Protein AF-A0A2M8BR43-F1 (afdb_monomer_lite)

Secondary structure (DSSP, 8-state):
--S---PPPPSSS-EEEEE---TT----TT---EEEE--

pLDDT: mean 87.56, std 9.26, range [54.91, 95.06]

Foldseek 3Di:
DPPDDDDDDDPDDFDFPFAPDDPPDDDDPPDDGTDTDHD

Sequence (39 aa):
AMKMEHTIAAPIDGVVEELLYAPGDQVVEGAELLKLVVQ

Radius of gyration: 11.63 Å; chains: 1; bounding box: 31×18×23 Å

Structure (mmCIF, N/CA/C/O backbone):
data_AF-A0A2M8BR43-F1
#
_entry.id   AF-A0A2M8BR43-F1
#
loop_
_atom_site.group_PDB
_atom_site.id
_atom_site.type_symbol
_atom_site.label_atom_id
_atom_site.label_alt_id
_atom_site.label_comp_id
_atom_site.label_asym_id
_atom_site.label_entity_id
_atom_site.label_seq_id
_atom_site.pdbx_PDB_ins_code
_atom_site.Cartn_x
_atom_site.Cartn_y
_atom_site.Cartn_z
_atom_site.occupancy
_atom_site.B_iso_or_equiv
_atom_site.auth_seq_id
_atom_site.auth_comp_id
_atom_site.auth_asym_id
_atom_site.auth_atom_id
_atom_site.pdbx_PDB_model_num
ATOM 1 N N . ALA A 1 1 ? 15.134 2.077 -8.844 1.00 54.91 1 ALA A N 1
ATOM 2 C CA . ALA A 1 1 ? 15.720 1.779 -7.520 1.00 54.91 1 ALA A CA 1
ATOM 3 C C . ALA A 1 1 ? 17.010 0.976 -7.695 1.00 54.91 1 ALA A C 1
ATOM 5 O O . ALA A 1 1 ? 17.026 0.017 -8.460 1.00 54.91 1 ALA A O 1
ATOM 6 N N . MET A 1 2 ? 18.108 1.381 -7.053 1.00 58.81 2 MET A N 1
ATOM 7 C CA . MET A 1 2 ? 19.378 0.645 -7.082 1.00 58.81 2 MET A CA 1
ATOM 8 C C . MET A 1 2 ? 19.312 -0.531 -6.095 1.00 58.81 2 MET A C 1
ATOM 10 O O . MET A 1 2 ? 19.531 -0.312 -4.916 1.00 58.81 2 MET A O 1
ATOM 14 N N . LYS A 1 3 ? 18.996 -1.749 -6.570 1.00 69.94 3 LYS A N 1
ATOM 15 C CA . LYS A 1 3 ? 19.150 -3.063 -5.884 1.00 69.94 3 LYS A CA 1
ATOM 16 C C . LYS A 1 3 ? 18.774 -3.149 -4.386 1.00 69.94 3 LYS A C 1
ATOM 18 O O . LYS A 1 3 ? 19.301 -4.003 -3.681 1.00 69.94 3 LYS A O 1
ATOM 23 N N . MET A 1 4 ? 17.882 -2.291 -3.906 1.00 75.31 4 MET A N 1
ATOM 24 C CA . MET A 1 4 ? 17.482 -2.222 -2.504 1.00 75.31 4 M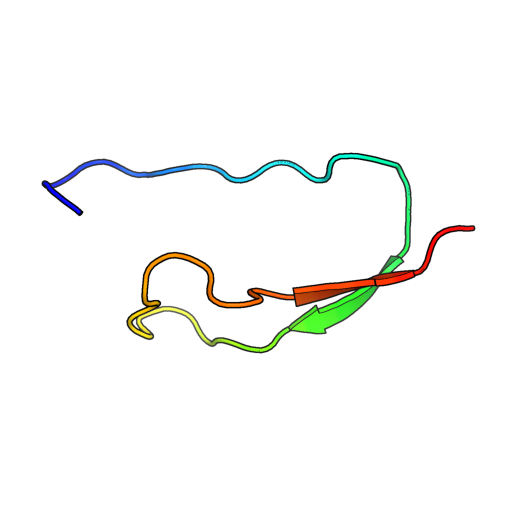ET A CA 1
ATOM 25 C C . MET A 1 4 ? 15.964 -2.281 -2.410 1.00 75.31 4 MET A C 1
ATOM 27 O O . MET A 1 4 ? 15.260 -1.635 -3.189 1.00 75.31 4 MET A O 1
ATOM 31 N N . GLU A 1 5 ? 15.480 -3.092 -1.476 1.00 81.25 5 GLU A N 1
ATOM 32 C CA . GLU A 1 5 ? 14.065 -3.207 -1.148 1.00 81.25 5 GLU A CA 1
ATOM 33 C C . GLU A 1 5 ? 13.669 -2.024 -0.259 1.00 81.25 5 GLU A C 1
ATOM 35 O O . GLU A 1 5 ? 14.315 -1.745 0.752 1.00 81.25 5 GLU A O 1
ATOM 40 N N . HIS A 1 6 ? 12.617 -1.308 -0.652 1.00 83.06 6 HIS A N 1
ATOM 41 C CA . HIS A 1 6 ? 12.071 -0.195 0.116 1.00 83.06 6 HIS A CA 1
ATOM 42 C C . HIS A 1 6 ? 10.720 -0.609 0.695 1.00 83.06 6 HIS A C 1
ATOM 44 O O . HIS A 1 6 ? 9.730 -0.699 -0.028 1.00 83.06 6 HIS A O 1
ATOM 50 N N . THR A 1 7 ? 10.679 -0.857 2.002 1.00 87.19 7 THR A N 1
ATOM 51 C CA . THR A 1 7 ? 9.427 -1.123 2.717 1.00 87.19 7 THR A CA 1
ATOM 52 C C . THR A 1 7 ? 8.716 0.194 3.003 1.00 87.19 7 THR A C 1
ATOM 54 O O . THR A 1 7 ? 9.264 1.061 3.684 1.00 87.19 7 THR A O 1
ATOM 57 N N . ILE A 1 8 ? 7.490 0.340 2.505 1.00 88.44 8 ILE A N 1
ATOM 58 C CA . ILE A 1 8 ? 6.625 1.490 2.786 1.00 88.44 8 ILE A CA 1
ATOM 59 C C . ILE A 1 8 ? 5.640 1.073 3.875 1.00 88.44 8 ILE A C 1
ATOM 61 O O . ILE A 1 8 ? 4.890 0.114 3.704 1.00 88.44 8 ILE A O 1
ATOM 65 N N . ALA A 1 9 ? 5.670 1.774 5.005 1.00 90.88 9 ALA A N 1
ATOM 66 C CA . ALA A 1 9 ? 4.743 1.553 6.108 1.00 90.88 9 ALA A CA 1
ATOM 67 C C . ALA A 1 9 ? 3.526 2.475 5.979 1.00 90.88 9 ALA A C 1
ATOM 69 O O . ALA A 1 9 ? 3.642 3.604 5.496 1.00 90.88 9 ALA A O 1
ATOM 70 N N . ALA A 1 10 ? 2.366 2.004 6.438 1.00 91.44 10 ALA A N 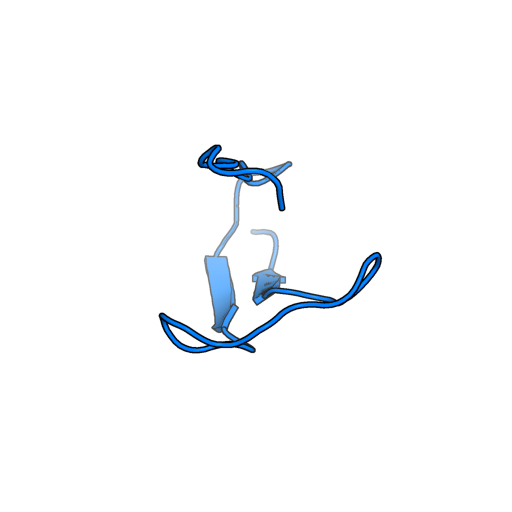1
ATOM 71 C CA . ALA A 1 10 ? 1.188 2.852 6.548 1.00 91.44 10 ALA A CA 1
ATOM 72 C C . ALA A 1 10 ? 1.445 3.968 7.582 1.00 91.44 10 ALA A C 1
ATOM 74 O O . ALA A 1 10 ? 2.006 3.691 8.644 1.00 91.44 10 ALA A O 1
ATOM 75 N N . PRO A 1 11 ? 1.050 5.221 7.299 1.00 90.25 11 PRO A N 1
ATOM 76 C CA . PRO A 1 11 ? 1.248 6.324 8.237 1.00 90.25 11 PRO A CA 1
ATOM 77 C C . PRO A 1 11 ? 0.295 6.264 9.440 1.00 90.25 11 PRO A C 1
ATOM 79 O O . PRO A 1 11 ? 0.569 6.896 10.457 1.00 90.25 11 PRO A O 1
ATOM 82 N N . ILE A 1 12 ? -0.822 5.542 9.311 1.00 92.12 12 ILE A N 1
ATOM 83 C CA . ILE A 1 12 ? -1.917 5.442 10.281 1.00 92.12 12 ILE A CA 1
ATOM 84 C C . ILE A 1 12 ? -2.618 4.088 10.151 1.00 92.12 12 ILE A C 1
ATOM 86 O O . ILE A 1 12 ? -2.502 3.420 9.119 1.00 92.12 12 ILE A O 1
ATOM 90 N N . ASP A 1 13 ? -3.385 3.727 11.176 1.00 93.62 13 ASP A N 1
ATOM 91 C CA . ASP A 1 13 ? -4.285 2.578 11.135 1.00 93.62 13 ASP A CA 1
ATOM 92 C C . ASP A 1 13 ? -5.464 2.843 10.184 1.00 93.62 13 ASP A C 1
ATOM 94 O O . ASP A 1 13 ? -6.010 3.947 10.119 1.00 93.62 13 ASP A O 1
ATOM 98 N N . GLY A 1 14 ? -5.864 1.822 9.430 1.00 93.00 14 GLY A N 1
ATOM 99 C CA . GLY A 1 14 ? -6.938 1.926 8.447 1.00 93.00 14 GLY A CA 1
ATOM 100 C C . GLY A 1 14 ? -7.164 0.623 7.687 1.00 93.00 14 GLY A C 1
ATOM 101 O O . GLY A 1 14 ? -6.587 -0.417 8.013 1.00 93.00 14 GLY A O 1
ATOM 102 N N . VAL A 1 15 ? -8.003 0.680 6.657 1.00 95.00 15 VAL A N 1
ATOM 103 C CA . VAL A 1 15 ? -8.324 -0.450 5.773 1.00 95.00 15 VAL A CA 1
ATOM 104 C C . VAL A 1 15 ? -7.868 -0.131 4.355 1.00 95.00 15 VAL A C 1
ATOM 106 O O . VAL A 1 15 ? -8.130 0.958 3.847 1.00 95.00 15 VAL A O 1
ATOM 109 N N . VAL A 1 16 ? -7.184 -1.080 3.710 1.00 93.94 16 VAL A N 1
ATOM 110 C CA . VAL A 1 16 ? -6.800 -0.958 2.296 1.00 93.94 16 VAL A CA 1
ATOM 111 C C . VAL A 1 16 ? -8.064 -1.032 1.446 1.00 93.94 16 VAL A C 1
ATOM 113 O O . VAL A 1 16 ? -8.738 -2.060 1.428 1.00 93.94 16 VAL A O 1
ATOM 116 N N . GLU A 1 17 ? -8.383 0.059 0.761 1.00 95.06 17 GLU A N 1
ATOM 117 C CA . GLU A 1 17 ? -9.543 0.150 -0.128 1.00 95.06 17 GLU A CA 1
ATOM 118 C C . GLU A 1 17 ? -9.204 -0.380 -1.523 1.00 95.06 17 GLU A C 1
ATOM 120 O O . GLU A 1 17 ? -9.949 -1.177 -2.088 1.00 95.06 17 GLU A O 1
ATOM 125 N N . GLU A 1 18 ? -8.056 0.028 -2.067 1.00 93.62 18 GLU A N 1
ATOM 126 C CA . GLU A 1 18 ? -7.656 -0.309 -3.431 1.00 93.62 18 GLU A CA 1
ATOM 127 C C . GLU A 1 18 ? -6.130 -0.387 -3.550 1.00 93.62 18 GLU A C 1
ATOM 129 O O . GLU A 1 18 ? -5.415 0.461 -3.014 1.00 93.62 18 GLU A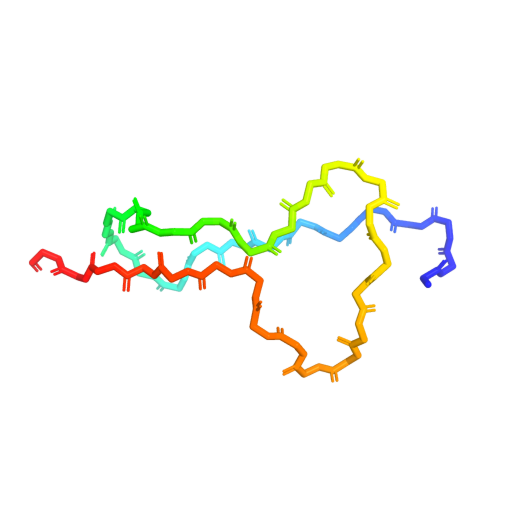 O 1
ATOM 134 N N . LEU A 1 19 ? -5.629 -1.395 -4.271 1.00 92.38 19 LEU A N 1
ATOM 135 C CA . LEU A 1 19 ? -4.212 -1.543 -4.604 1.00 92.38 19 LEU A CA 1
ATOM 136 C C . LEU A 1 19 ? -4.026 -1.219 -6.090 1.00 92.38 19 LEU A C 1
ATOM 138 O O . LEU A 1 19 ? -4.610 -1.889 -6.939 1.00 92.38 19 LEU A O 1
ATOM 142 N N . LEU A 1 20 ? -3.233 -0.192 -6.402 1.00 92.19 20 LEU A N 1
ATOM 143 C CA . LEU A 1 20 ? -3.144 0.358 -7.763 1.00 92.19 20 LEU A CA 1
ATOM 144 C C . LEU A 1 20 ? -2.074 -0.322 -8.631 1.00 92.19 20 LEU A C 1
ATOM 146 O O . LEU A 1 20 ? -1.992 -0.049 -9.826 1.00 92.19 20 LEU A O 1
ATOM 150 N N . TYR A 1 21 ? -1.275 -1.215 -8.043 1.00 92.88 21 TYR A N 1
ATOM 151 C CA . TYR A 1 21 ? -0.160 -1.887 -8.705 1.00 92.88 21 TYR A CA 1
ATOM 152 C C . TYR A 1 21 ? -0.091 -3.368 -8.358 1.00 92.88 21 TYR A C 1
ATOM 154 O O . TYR A 1 21 ? -0.394 -3.779 -7.232 1.00 92.88 21 TYR A O 1
ATOM 162 N N . ALA A 1 22 ? 0.371 -4.160 -9.321 1.00 92.31 22 ALA A N 1
ATOM 163 C CA . ALA A 1 22 ? 0.682 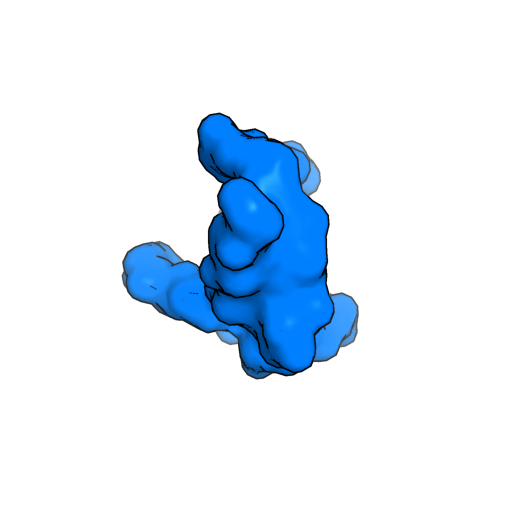-5.565 -9.133 1.00 92.31 22 ALA A CA 1
ATOM 164 C C . ALA A 1 22 ? 2.185 -5.776 -8.853 1.00 92.31 22 ALA A C 1
ATOM 166 O O . ALA A 1 22 ? 3.022 -4.919 -9.159 1.00 92.31 22 ALA A O 1
ATOM 167 N N . PRO A 1 23 ? 2.573 -6.933 -8.286 1.00 89.06 23 PRO A N 1
ATOM 168 C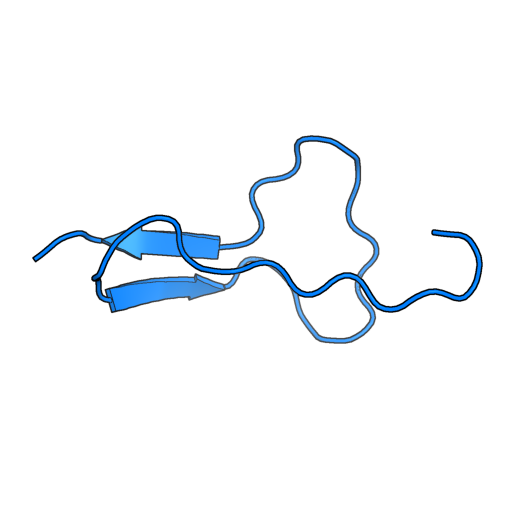 CA . PRO A 1 23 ? 3.980 -7.280 -8.132 1.00 89.06 23 PRO A CA 1
ATOM 169 C C . PRO A 1 23 ? 4.728 -7.243 -9.473 1.00 89.06 23 PRO A C 1
ATOM 171 O O . PRO A 1 23 ? 4.348 -7.926 -10.421 1.00 89.06 23 PRO A O 1
ATOM 174 N N . GLY A 1 24 ? 5.826 -6.485 -9.528 1.00 89.62 24 GLY A N 1
ATOM 175 C CA . GLY A 1 24 ? 6.655 -6.330 -10.728 1.00 89.62 24 GLY A CA 1
ATOM 176 C C . GLY A 1 24 ? 6.358 -5.077 -11.555 1.00 89.62 24 GLY A C 1
ATOM 177 O O . GLY A 1 24 ? 7.164 -4.743 -12.427 1.00 89.62 24 GLY A O 1
ATOM 178 N N 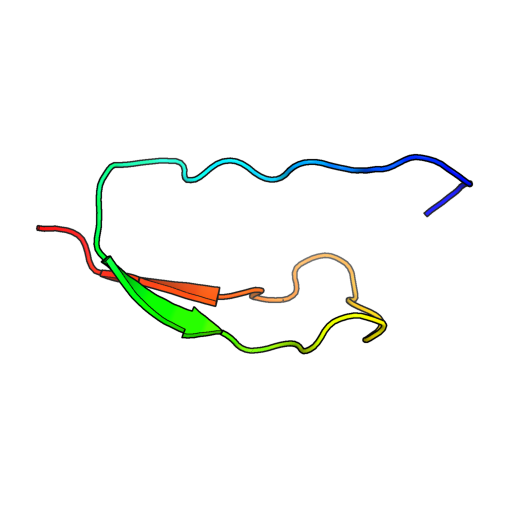. ASP A 1 25 ? 5.276 -4.355 -11.256 1.00 91.69 25 ASP A N 1
ATOM 179 C CA . ASP A 1 25 ? 4.981 -3.084 -11.914 1.00 91.69 25 ASP A CA 1
ATOM 180 C C . ASP A 1 25 ? 6.003 -2.008 -11.527 1.00 91.69 25 ASP A C 1
ATOM 182 O O . ASP A 1 25 ? 6.457 -1.907 -10.382 1.00 91.69 25 ASP A O 1
ATOM 186 N N . GLN A 1 26 ? 6.378 -1.179 -12.503 1.00 88.94 26 GLN A N 1
ATOM 187 C CA . GLN A 1 26 ? 7.232 -0.024 -12.253 1.00 88.94 26 GLN A CA 1
ATOM 188 C C . GLN A 1 26 ? 6.396 1.154 -11.762 1.00 88.94 26 GLN A C 1
ATOM 190 O O . GLN A 1 26 ? 5.430 1.559 -12.404 1.00 88.94 26 GLN A O 1
ATOM 195 N N . VAL A 1 27 ? 6.834 1.745 -10.655 1.00 88.69 27 VAL A N 1
ATOM 196 C CA . VAL A 1 27 ? 6.232 2.941 -10.066 1.00 88.69 27 VAL A CA 1
ATOM 197 C C . VAL A 1 27 ? 7.159 4.135 -10.264 1.00 88.69 27 VAL A C 1
ATOM 199 O O . VAL A 1 27 ? 8.382 4.018 -10.138 1.00 88.69 27 VAL A O 1
ATOM 202 N N . VAL A 1 28 ? 6.578 5.283 -10.608 1.00 89.75 28 VAL A N 1
ATOM 203 C CA . VAL A 1 28 ? 7.305 6.554 -10.728 1.00 89.75 28 VAL A CA 1
ATOM 204 C C . VAL A 1 28 ? 7.296 7.292 -9.393 1.00 89.75 28 VAL A C 1
ATOM 206 O O . VAL A 1 28 ? 6.479 7.016 -8.515 1.00 89.75 28 VAL A O 1
ATOM 209 N N . GLU A 1 29 ? 8.215 8.237 -9.222 1.00 87.44 29 GLU A N 1
ATOM 210 C CA . GLU A 1 29 ? 8.250 9.064 -8.018 1.00 87.44 29 GLU A CA 1
ATOM 211 C C . GLU A 1 29 ? 6.956 9.879 -7.876 1.00 87.44 29 GLU A C 1
ATOM 213 O O . GLU A 1 29 ? 6.489 10.496 -8.833 1.00 87.44 29 GLU A O 1
ATOM 218 N N . GLY A 1 30 ? 6.371 9.856 -6.677 1.00 87.25 30 GLY A N 1
ATOM 219 C CA . GLY A 1 30 ? 5.113 10.542 -6.380 1.00 87.25 30 GLY A CA 1
ATOM 220 C C . GLY A 1 30 ? 3.849 9.808 -6.838 1.00 87.25 30 GLY A C 1
ATOM 221 O O . GLY A 1 30 ? 2.762 10.354 -6.676 1.00 87.25 30 GLY A O 1
ATOM 222 N N . ALA A 1 31 ? 3.957 8.593 -7.386 1.00 90.56 31 ALA A N 1
ATOM 223 C CA . ALA A 1 31 ? 2.789 7.785 -7.723 1.00 90.56 31 ALA A CA 1
ATOM 224 C C . ALA A 1 31 ? 2.027 7.322 -6.469 1.00 90.56 31 ALA A C 1
ATOM 226 O O . ALA A 1 31 ? 2.625 6.913 -5.471 1.00 90.56 31 ALA A O 1
ATOM 227 N N . GLU A 1 32 ? 0.698 7.335 -6.544 1.00 91.81 32 GLU A N 1
ATOM 228 C CA . GLU A 1 32 ? -0.172 6.774 -5.511 1.00 91.81 32 GLU A CA 1
ATOM 229 C C . GLU A 1 32 ? -0.151 5.247 -5.595 1.00 91.81 32 GLU A C 1
ATOM 231 O O . GLU A 1 32 ? -0.567 4.680 -6.598 1.00 91.81 32 GLU A O 1
ATOM 236 N N . LEU A 1 33 ? 0.336 4.566 -4.556 1.00 92.62 33 LEU A N 1
ATOM 237 C CA . LEU A 1 33 ? 0.521 3.107 -4.590 1.00 92.62 33 LEU A CA 1
ATOM 238 C C . LEU A 1 33 ? -0.742 2.324 -4.218 1.00 92.62 33 LEU A C 1
ATOM 240 O O . LEU A 1 33 ? -1.001 1.240 -4.744 1.00 92.62 33 LEU A O 1
ATOM 244 N N . LEU A 1 34 ? -1.506 2.861 -3.272 1.00 93.50 34 LEU A N 1
ATOM 245 C CA . LEU A 1 34 ? -2.730 2.273 -2.747 1.00 93.50 34 LEU A CA 1
ATOM 246 C C . LEU A 1 34 ? -3.609 3.363 -2.140 1.00 93.50 34 LEU A C 1
ATOM 248 O O . LEU A 1 34 ? -3.114 4.437 -1.791 1.00 93.50 34 LEU A O 1
ATOM 252 N N . LYS A 1 35 ? -4.890 3.053 -1.951 1.00 93.25 35 LYS A N 1
ATOM 253 C CA . LYS A 1 35 ? -5.824 3.867 -1.168 1.00 93.25 35 LYS A CA 1
ATOM 254 C C . LYS A 1 35 ? -6.072 3.228 0.189 1.00 93.25 35 LYS A C 1
ATOM 256 O O . LYS A 1 35 ? -6.339 2.028 0.285 1.00 93.25 35 LYS A O 1
ATOM 261 N N . LEU A 1 36 ? -5.989 4.047 1.231 1.00 93.69 36 LEU A N 1
ATOM 262 C CA . LEU A 1 36 ? -6.259 3.663 2.611 1.00 93.69 36 LEU A CA 1
ATOM 263 C C . LEU A 1 36 ? -7.434 4.491 3.134 1.00 93.69 36 LEU A C 1
ATOM 265 O O . LEU A 1 36 ? -7.412 5.718 3.040 1.00 93.69 36 LEU A O 1
ATOM 269 N N . VAL A 1 37 ? -8.427 3.825 3.718 1.00 92.94 37 VAL A N 1
ATOM 270 C CA . VAL A 1 37 ? -9.543 4.470 4.417 1.00 92.94 37 VAL A CA 1
ATOM 271 C C . VAL A 1 37 ? -9.285 4.394 5.915 1.00 92.94 37 VAL A C 1
ATOM 273 O O . VAL A 1 37 ? -9.019 3.320 6.457 1.00 92.94 37 VAL A O 1
ATOM 276 N N . VAL A 1 38 ? -9.350 5.543 6.581 1.00 86.56 38 VAL A N 1
ATOM 277 C CA . VAL A 1 38 ? -9.247 5.638 8.041 1.00 86.56 38 VAL A CA 1
ATOM 278 C C . VAL A 1 38 ? -10.532 5.155 8.698 1.00 86.56 38 VAL A C 1
ATOM 280 O O . VAL A 1 38 ? -11.621 5.406 8.180 1.00 86.56 38 VAL A O 1
ATOM 283 N N . GLN A 1 39 ? -10.392 4.456 9.823 1.00 70.00 39 GLN A N 1
ATOM 284 C CA . GLN A 1 39 ? -11.524 4.087 10.676 1.00 70.00 39 GLN A CA 1
ATOM 285 C C . GLN A 1 39 ? -11.849 5.189 11.682 1.00 70.00 39 GLN A C 1
ATOM 287 O O . GLN A 1 39 ? -10.904 5.885 12.122 1.00 70.00 39 GLN A O 1
#